Protein AF-A0A132GWN3-F1 (afdb_monomer)

Foldseek 3Di:
DDDDDDPVDPVCCCQVVVKDFDDKDFPDDDPPDTDIDTPDIFHQWEKEKEWAAAQVPLHTFFFQKKKKFWADPDPGGQADQAAAEAEDEPPDDRDRGDRDGDDDDSHIYMYGYPGTHRIDIDTGHFDPDKIKMKMWGQGPVRWIWIDIDIDGGGTRHYHYHYHHHTHTD

Sequence (169 aa):
ISLAGQDGTLGTLATKYHYVYGKAYVTSVTDNTADATMEKMKSLLTVCKFSFVDKTTGNAIAIRSLTIGYGGSGSDADTYPQEATVAVSPSTPMADIHATGATGGSKVLTVSLTAAQGAVYVALLPTNGQRTFRFTVTDDSGNTYSGTAKATLTEGDYVVATGLKLTKN

pLDDT: mean 72.55, std 19.52, range [33.97, 98.12]

Structure (mmCIF, N/CA/C/O backbone):
data_AF-A0A132GWN3-F1
#
_entry.id   AF-A0A132GWN3-F1
#
loop_
_atom_site.group_PDB
_atom_site.id
_atom_site.type_symbol
_atom_site.label_atom_id
_atom_site.label_alt_id
_atom_site.label_comp_id
_atom_site.label_asym_id
_atom_site.label_entity_id
_atom_site.label_seq_id
_atom_site.pdbx_PDB_ins_code
_atom_site.Cartn_x
_atom_site.Cartn_y
_atom_site.Cartn_z
_atom_site.occupancy
_atom_site.B_iso_or_equiv
_atom_site.auth_seq_id
_atom_site.auth_comp_id
_atom_site.auth_asym_id
_atom_site.auth_atom_id
_atom_site.pdbx_PDB_model_num
ATOM 1 N N . ILE A 1 1 ? 19.210 -4.465 -35.849 1.00 38.78 1 ILE A N 1
ATOM 2 C CA . ILE A 1 1 ? 17.740 -4.652 -35.835 1.00 38.78 1 ILE A CA 1
ATOM 3 C C . ILE A 1 1 ? 17.165 -3.755 -34.743 1.00 38.78 1 ILE A C 1
ATOM 5 O O . ILE A 1 1 ? 17.602 -3.864 -33.605 1.00 38.78 1 ILE A O 1
ATOM 9 N N . SER A 1 2 ? 16.287 -2.816 -35.105 1.00 41.19 2 SER A N 1
ATOM 10 C CA . SER A 1 2 ? 15.451 -2.088 -34.143 1.00 41.19 2 SER A CA 1
ATOM 11 C C . SER A 1 2 ? 14.150 -2.871 -34.024 1.00 41.19 2 SER A C 1
ATOM 13 O O . SER A 1 2 ? 13.435 -3.016 -35.014 1.00 41.19 2 SER A O 1
ATOM 15 N N . LEU A 1 3 ? 13.896 -3.456 -32.857 1.00 44.25 3 LEU A N 1
ATOM 16 C CA . LEU A 1 3 ? 12.661 -4.185 -32.579 1.00 44.25 3 LEU A CA 1
ATOM 17 C C . LEU A 1 3 ? 11.607 -3.158 -32.141 1.00 44.25 3 LEU A C 1
ATOM 19 O O . LEU A 1 3 ? 11.526 -2.820 -30.963 1.00 44.25 3 LEU A O 1
ATOM 23 N N . ALA A 1 4 ? 10.844 -2.614 -33.089 1.00 42.84 4 ALA A N 1
ATOM 24 C CA . ALA A 1 4 ? 9.736 -1.698 -32.818 1.00 42.84 4 ALA A CA 1
ATOM 25 C C . ALA A 1 4 ? 8.407 -2.310 -33.290 1.00 42.84 4 ALA A C 1
ATOM 27 O O . ALA A 1 4 ? 8.364 -2.933 -34.348 1.00 42.84 4 ALA A O 1
ATOM 28 N N . GLY A 1 5 ? 7.331 -2.106 -32.519 1.00 41.47 5 GLY A N 1
ATOM 29 C CA . GLY A 1 5 ? 5.960 -2.419 -32.951 1.00 41.47 5 GLY A CA 1
ATOM 30 C C . GLY A 1 5 ? 5.340 -3.732 -32.459 1.00 41.47 5 GLY A C 1
ATOM 31 O O . GLY A 1 5 ? 4.360 -4.166 -33.053 1.00 41.47 5 GLY A O 1
ATOM 32 N N . GLN A 1 6 ? 5.846 -4.363 -31.393 1.00 46.00 6 GLN A N 1
ATOM 33 C CA . GLN A 1 6 ? 5.096 -5.431 -30.713 1.00 46.00 6 GLN A CA 1
ATOM 34 C C . GLN A 1 6 ? 4.294 -4.862 -29.534 1.00 46.00 6 GLN A C 1
ATOM 36 O O . GLN A 1 6 ? 4.857 -4.249 -28.620 1.00 46.00 6 GLN A O 1
ATOM 41 N N . ASP A 1 7 ? 2.979 -5.069 -29.558 1.00 41.56 7 ASP A N 1
ATOM 42 C CA . ASP A 1 7 ? 2.107 -4.854 -28.402 1.00 41.56 7 ASP A CA 1
ATOM 43 C C . ASP A 1 7 ? 2.497 -5.871 -27.315 1.00 41.56 7 ASP A C 1
ATOM 45 O O . ASP A 1 7 ? 2.412 -7.080 -27.529 1.00 41.56 7 ASP A O 1
ATOM 49 N N . GLY A 1 8 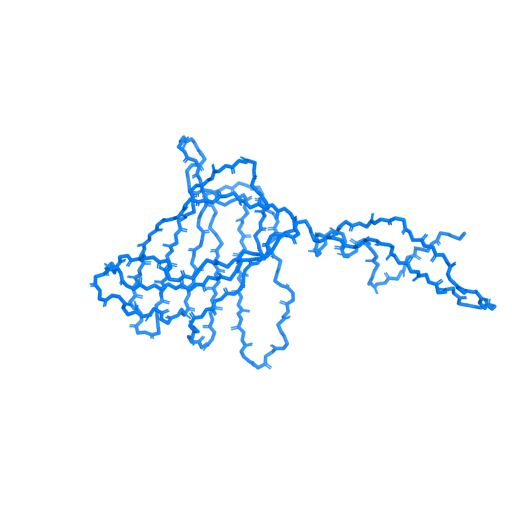? 3.025 -5.377 -26.186 1.00 51.03 8 GLY A N 1
ATOM 50 C CA . GLY A 1 8 ? 3.746 -6.175 -25.174 1.00 51.03 8 GLY A CA 1
ATOM 51 C C . GLY A 1 8 ? 5.237 -5.827 -25.005 1.00 51.03 8 GLY A C 1
ATOM 52 O O . GLY A 1 8 ? 5.997 -6.590 -24.415 1.00 51.03 8 GLY A O 1
ATOM 53 N N . THR A 1 9 ? 5.681 -4.684 -25.528 1.00 62.78 9 THR A N 1
ATOM 54 C CA . THR A 1 9 ? 7.088 -4.253 -25.570 1.00 62.78 9 THR A CA 1
ATOM 55 C C . THR A 1 9 ? 7.688 -3.959 -24.184 1.00 62.78 9 THR A C 1
ATOM 57 O O . THR A 1 9 ? 6.989 -3.597 -23.239 1.00 62.78 9 THR A O 1
ATOM 60 N N . LEU A 1 10 ? 9.027 -3.993 -24.085 1.00 58.53 10 LEU A N 1
ATOM 61 C CA . LEU A 1 10 ? 9.803 -3.468 -22.941 1.00 58.53 10 LEU A CA 1
ATOM 62 C C . LEU A 1 10 ? 9.360 -2.057 -22.520 1.00 58.53 10 LEU A C 1
ATOM 64 O O . LEU A 1 10 ? 9.446 -1.707 -21.348 1.00 58.53 10 LEU A O 1
ATOM 68 N N . GLY A 1 11 ? 8.851 -1.263 -23.468 1.00 57.78 11 GLY A N 1
ATOM 69 C CA . GLY A 1 11 ? 8.220 0.026 -23.204 1.00 57.78 11 GLY A CA 1
ATOM 70 C C . GLY A 1 11 ? 6.982 -0.091 -22.317 1.00 57.78 11 GLY A C 1
ATOM 71 O O . GLY A 1 11 ? 6.899 0.632 -21.336 1.00 57.78 11 GLY A O 1
ATOM 72 N N . THR A 1 12 ? 6.062 -1.022 -22.588 1.00 61.66 12 THR A N 1
ATOM 73 C CA . THR A 1 12 ? 4.896 -1.272 -21.726 1.00 61.66 12 THR A CA 1
ATOM 74 C C . THR A 1 12 ? 5.338 -1.697 -20.332 1.00 61.66 12 THR A C 1
ATOM 76 O O . THR A 1 12 ? 4.838 -1.171 -19.344 1.00 61.66 12 THR A O 1
ATOM 79 N N . LEU A 1 13 ? 6.306 -2.606 -20.227 1.00 61.12 13 LEU A N 1
ATOM 80 C CA . LEU A 1 13 ? 6.828 -3.030 -18.931 1.00 61.12 13 LEU A CA 1
ATOM 81 C C . LEU A 1 13 ? 7.570 -1.911 -18.169 1.00 61.12 13 LEU A C 1
ATOM 83 O O . LEU A 1 13 ? 7.453 -1.818 -16.949 1.00 61.12 13 LEU A O 1
ATOM 87 N N . ALA A 1 14 ? 8.244 -1.001 -18.871 1.00 57.81 14 ALA A N 1
ATOM 88 C CA . ALA A 1 14 ? 8.874 0.168 -18.264 1.00 57.81 14 ALA A CA 1
ATOM 89 C C . ALA A 1 14 ? 7.863 1.243 -17.832 1.00 57.81 14 ALA A C 1
ATOM 91 O O . ALA A 1 14 ? 7.984 1.798 -16.743 1.00 57.81 14 ALA A O 1
ATOM 92 N N . THR A 1 15 ? 6.867 1.549 -18.667 1.00 58.25 15 THR A N 1
ATOM 93 C CA . THR A 1 15 ? 5.951 2.679 -18.442 1.00 58.25 15 THR A CA 1
ATOM 94 C C . THR A 1 15 ? 4.704 2.307 -17.659 1.00 58.25 15 THR A C 1
ATOM 96 O O . THR A 1 15 ? 4.256 3.096 -16.836 1.00 58.25 15 THR A O 1
ATOM 99 N N . LYS A 1 16 ? 4.143 1.118 -17.897 1.00 58.50 16 LYS A N 1
ATOM 100 C CA . LYS A 1 16 ? 2.941 0.635 -17.213 1.00 58.50 16 LYS A CA 1
ATOM 101 C C . LYS A 1 16 ? 3.312 -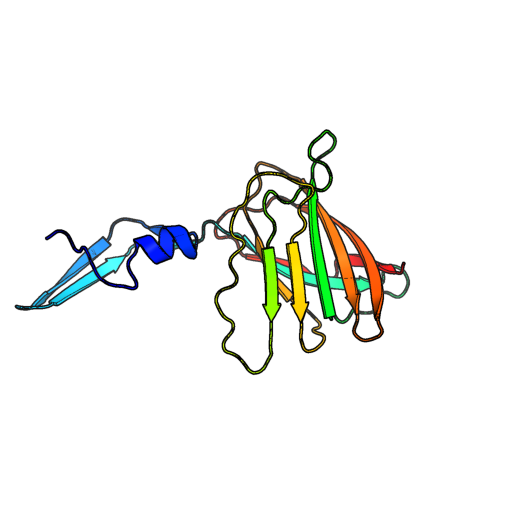0.109 -15.941 1.00 58.50 16 LYS A C 1
ATOM 103 O O . LYS A 1 16 ? 2.782 0.218 -14.892 1.00 58.50 16 LYS A O 1
ATOM 108 N N . TYR A 1 17 ? 4.263 -1.038 -16.033 1.00 59.12 17 TYR A N 1
ATOM 109 C CA . TYR A 1 17 ? 4.632 -1.933 -14.930 1.00 59.12 17 TYR A CA 1
ATOM 110 C C . TYR A 1 17 ? 5.817 -1.432 -14.087 1.00 59.12 17 TYR A C 1
ATOM 112 O O . TYR A 1 17 ? 6.208 -2.091 -13.126 1.00 59.12 17 TYR A O 1
ATOM 120 N N . HIS A 1 18 ? 6.363 -0.253 -14.409 1.00 62.94 18 HIS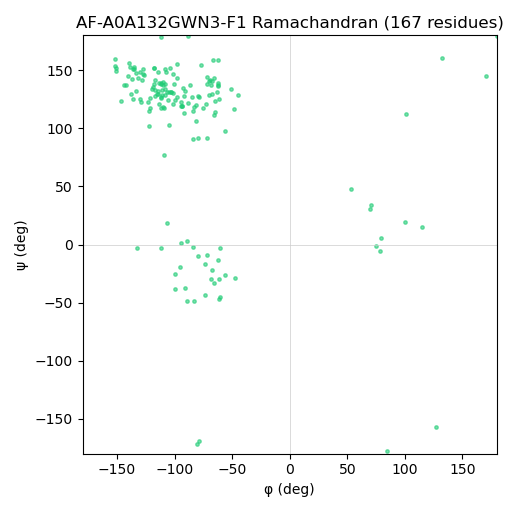 A N 1
ATOM 121 C CA . HIS A 1 18 ? 7.464 0.390 -13.688 1.00 62.94 18 HIS A CA 1
ATOM 122 C C . HIS A 1 18 ? 8.692 -0.517 -13.501 1.00 62.94 18 HIS A C 1
ATOM 124 O O . HIS A 1 18 ? 9.236 -0.609 -12.407 1.00 62.94 18 HIS A O 1
ATOM 130 N N . TYR A 1 19 ? 9.156 -1.190 -14.551 1.00 61.78 19 TYR A N 1
ATOM 131 C CA . TYR A 1 19 ? 10.401 -1.960 -14.513 1.00 61.78 19 TYR A CA 1
ATOM 132 C C . TYR A 1 19 ? 11.569 -1.215 -15.164 1.00 61.78 19 TYR A C 1
ATOM 134 O O . TYR A 1 19 ? 11.414 -0.520 -16.165 1.00 61.78 19 TYR A O 1
ATOM 142 N N . VAL A 1 20 ? 12.774 -1.426 -14.632 1.00 55.06 20 VAL A N 1
ATOM 143 C CA . VAL A 1 20 ? 14.030 -1.098 -15.317 1.00 55.06 20 VAL A CA 1
ATOM 144 C C . VAL A 1 20 ? 14.746 -2.350 -15.785 1.00 55.06 20 VAL A C 1
ATOM 146 O O . VAL A 1 20 ? 14.705 -3.411 -15.152 1.00 55.06 20 VAL A O 1
ATOM 149 N N . TYR A 1 21 ? 15.445 -2.175 -16.900 1.00 62.38 21 TYR A N 1
ATOM 150 C CA . TYR A 1 21 ? 16.098 -3.230 -17.649 1.00 62.38 21 TYR A CA 1
ATOM 151 C C . TYR A 1 21 ? 17.600 -3.007 -17.720 1.00 62.38 21 TYR A C 1
ATOM 153 O O . TYR A 1 21 ? 18.068 -1.901 -17.981 1.00 62.38 21 TYR A O 1
ATOM 161 N N . GLY A 1 22 ? 18.350 -4.081 -17.495 1.00 58.03 22 GLY A N 1
ATOM 162 C CA . GLY A 1 22 ? 19.768 -4.165 -17.808 1.00 58.03 22 GLY A CA 1
ATOM 163 C C . GLY A 1 22 ? 20.011 -4.465 -19.287 1.00 58.03 22 GLY A C 1
ATOM 164 O O . GLY A 1 22 ? 19.092 -4.487 -20.107 1.00 58.03 22 GLY A O 1
ATOM 165 N N . LYS A 1 23 ? 21.276 -4.726 -19.626 1.00 58.78 23 LYS A N 1
ATOM 166 C CA . LYS A 1 23 ? 21.653 -5.153 -20.976 1.00 58.78 23 LYS A CA 1
ATOM 167 C C . LYS A 1 23 ? 20.982 -6.491 -21.307 1.00 58.78 23 LYS A C 1
ATOM 169 O O . LYS A 1 23 ? 20.929 -7.395 -20.471 1.00 58.78 23 LYS A O 1
ATOM 174 N N . ALA A 1 24 ? 20.468 -6.591 -22.528 1.00 67.38 24 ALA A N 1
ATOM 175 C CA . ALA A 1 24 ? 19.985 -7.838 -23.099 1.00 67.38 24 ALA A CA 1
ATOM 176 C C . ALA A 1 24 ? 21.048 -8.404 -24.045 1.00 67.38 24 ALA A C 1
ATOM 178 O O . ALA A 1 24 ? 21.654 -7.657 -24.817 1.00 67.38 24 ALA A O 1
ATOM 179 N N . TYR A 1 25 ? 21.255 -9.715 -23.987 1.00 69.25 25 TYR A N 1
ATOM 180 C CA . TYR A 1 25 ? 22.176 -10.449 -24.847 1.00 69.25 25 TYR A CA 1
ATOM 181 C C . TYR A 1 25 ? 21.369 -11.385 -25.732 1.00 69.25 25 TYR A C 1
ATOM 183 O O . TYR A 1 25 ? 20.507 -12.104 -25.233 1.00 69.25 25 TYR A O 1
ATOM 191 N N . VAL A 1 26 ? 21.648 -11.379 -27.033 1.00 77.19 26 VAL A N 1
ATOM 192 C CA . VAL A 1 26 ? 21.059 -12.347 -27.962 1.00 77.19 26 VAL A CA 1
ATOM 193 C C . VAL A 1 26 ? 21.725 -13.696 -27.714 1.00 77.19 26 VAL A C 1
ATOM 195 O O . VAL A 1 26 ? 22.948 -13.805 -27.791 1.00 77.19 26 VAL A O 1
ATOM 198 N N . THR A 1 27 ? 20.931 -14.702 -27.369 1.00 80.06 27 THR A N 1
ATOM 199 C CA . THR A 1 27 ? 21.392 -16.050 -27.021 1.00 80.06 27 THR A CA 1
ATOM 200 C C . THR A 1 27 ? 21.257 -17.028 -28.180 1.00 80.06 27 THR A C 1
ATOM 202 O O . THR A 1 27 ? 22.021 -17.988 -28.249 1.00 80.06 27 THR A O 1
ATOM 205 N N . SER A 1 28 ? 20.334 -16.782 -29.112 1.00 81.25 28 SER A N 1
ATOM 206 C CA . SER A 1 28 ? 20.173 -17.580 -30.329 1.00 81.25 28 SER A CA 1
ATOM 207 C C . SER A 1 28 ? 19.604 -16.717 -31.461 1.00 81.25 28 SER A C 1
ATOM 209 O O . SER A 1 28 ? 18.905 -15.735 -31.206 1.00 81.25 28 SER A O 1
ATOM 211 N N . VAL A 1 29 ? 19.912 -17.066 -32.712 1.00 79.50 29 VAL A N 1
ATOM 212 C CA . VAL A 1 29 ? 19.298 -16.462 -33.903 1.00 79.50 29 VAL A CA 1
ATOM 213 C C . VAL A 1 29 ? 18.998 -17.568 -34.911 1.00 79.50 29 VAL A C 1
ATOM 215 O O . VAL A 1 29 ? 19.877 -18.366 -35.231 1.00 79.50 29 VAL A O 1
ATOM 218 N N . THR A 1 30 ? 17.769 -17.597 -35.416 1.00 83.50 30 THR A N 1
ATOM 219 C CA . THR A 1 30 ? 17.355 -18.333 -36.616 1.00 83.50 30 THR A CA 1
ATOM 220 C C . THR A 1 30 ? 16.993 -17.341 -37.726 1.00 83.50 30 THR A C 1
ATOM 222 O O . THR A 1 30 ? 17.019 -16.128 -37.513 1.00 83.50 30 THR A O 1
ATOM 225 N N . ASP A 1 31 ? 16.612 -17.839 -38.904 1.00 79.06 31 ASP A N 1
ATOM 226 C CA . ASP A 1 31 ? 16.280 -17.010 -40.072 1.00 79.06 31 ASP A CA 1
ATOM 227 C C . ASP A 1 31 ? 15.175 -15.968 -39.804 1.00 79.06 31 ASP A C 1
ATOM 229 O O . ASP A 1 31 ? 15.145 -14.916 -40.445 1.00 79.06 31 ASP A O 1
ATOM 233 N N . ASN A 1 32 ? 14.286 -16.217 -38.832 1.00 81.94 32 ASN A N 1
ATOM 234 C CA . ASN A 1 32 ? 13.164 -15.327 -38.516 1.00 81.94 32 ASN A CA 1
ATOM 235 C C . ASN A 1 32 ? 12.985 -15.014 -37.024 1.00 81.94 32 ASN A C 1
ATOM 237 O O . ASN A 1 32 ? 12.102 -14.225 -36.682 1.00 81.94 32 ASN A O 1
ATOM 241 N N . THR A 1 33 ? 13.789 -15.595 -36.132 1.00 71.19 33 THR A N 1
ATOM 242 C CA . THR A 1 33 ? 13.678 -15.359 -34.685 1.00 71.19 33 THR A CA 1
ATOM 243 C C . THR A 1 33 ? 15.035 -15.086 -34.056 1.00 71.19 33 THR A C 1
ATOM 245 O O . THR A 1 33 ? 16.053 -15.614 -34.487 1.00 71.19 33 THR A O 1
ATOM 248 N N . ALA A 1 34 ? 15.051 -14.260 -33.014 1.00 73.50 34 ALA A N 1
ATOM 249 C CA . ALA A 1 34 ? 16.211 -14.087 -32.154 1.00 73.50 34 ALA A CA 1
ATOM 250 C C . ALA A 1 34 ? 15.756 -14.231 -30.703 1.00 73.50 34 ALA A C 1
ATOM 252 O O . ALA A 1 34 ? 14.851 -13.514 -30.271 1.00 73.50 34 ALA A O 1
ATOM 253 N N . ASP A 1 35 ? 16.389 -15.138 -29.967 1.00 74.69 35 ASP A N 1
ATOM 254 C CA . ASP A 1 35 ? 16.191 -15.266 -28.530 1.00 74.69 35 ASP A CA 1
ATOM 255 C C . ASP A 1 35 ? 17.146 -14.317 -27.817 1.00 74.69 35 ASP A C 1
ATOM 257 O O . ASP A 1 35 ? 18.319 -14.205 -28.177 1.00 74.69 35 ASP A O 1
ATOM 261 N N . ALA A 1 36 ? 16.655 -13.629 -26.791 1.00 70.19 36 ALA A N 1
ATOM 262 C CA . ALA A 1 36 ? 17.478 -12.769 -25.960 1.00 70.19 36 ALA A CA 1
ATOM 263 C C . ALA A 1 36 ? 17.225 -13.041 -24.480 1.00 70.19 36 ALA A C 1
ATOM 265 O O . ALA A 1 36 ? 16.100 -13.286 -24.050 1.00 70.19 36 ALA A O 1
ATOM 266 N N . THR A 1 37 ? 18.285 -12.958 -23.684 1.00 67.94 37 THR A N 1
ATOM 267 C CA . THR A 1 37 ? 18.217 -13.018 -22.225 1.00 67.94 37 THR A CA 1
ATOM 268 C C . THR A 1 37 ? 18.579 -11.662 -21.641 1.00 67.94 37 THR A C 1
ATOM 270 O O . THR A 1 37 ? 19.511 -10.997 -22.094 1.00 67.94 37 THR A O 1
ATOM 273 N N . MET A 1 38 ? 17.828 -11.243 -20.625 1.00 69.62 38 MET A N 1
ATOM 274 C CA . MET A 1 38 ? 18.083 -10.010 -19.886 1.00 69.62 38 MET A CA 1
ATOM 275 C C . MET A 1 38 ? 18.804 -10.340 -18.584 1.00 69.62 38 MET A C 1
ATOM 277 O O . MET A 1 38 ? 18.287 -11.110 -17.781 1.00 69.62 38 MET A O 1
ATOM 281 N N . GLU A 1 39 ? 19.970 -9.736 -18.350 1.00 61.16 39 GLU A N 1
ATOM 282 C CA . GLU A 1 39 ? 20.741 -9.980 -17.118 1.00 61.16 39 GLU A CA 1
ATOM 283 C C . GLU A 1 39 ? 20.059 -9.420 -15.866 1.00 61.16 39 GLU A C 1
ATOM 285 O O . GLU A 1 39 ? 20.244 -9.932 -14.764 1.00 61.16 39 GLU A O 1
ATOM 290 N N . LYS A 1 40 ? 19.285 -8.340 -16.012 1.00 64.75 40 LYS A N 1
ATOM 291 C CA . LYS A 1 40 ? 18.619 -7.691 -14.884 1.00 64.75 40 LYS A CA 1
ATOM 292 C C . LYS A 1 40 ? 17.277 -7.117 -15.305 1.00 64.75 40 LYS A C 1
ATOM 294 O O . LYS A 1 40 ? 17.206 -6.272 -16.193 1.00 64.75 40 LYS A O 1
ATOM 299 N N . MET A 1 41 ? 16.231 -7.540 -14.613 1.00 68.69 41 MET A N 1
ATOM 300 C CA . MET A 1 41 ? 14.923 -6.899 -14.599 1.00 68.69 41 MET A CA 1
ATOM 301 C C . MET A 1 41 ? 14.638 -6.546 -13.139 1.00 68.69 41 MET A C 1
ATOM 303 O O . MET A 1 41 ? 14.756 -7.406 -12.267 1.00 68.69 41 MET A O 1
ATOM 307 N N . LYS A 1 42 ? 14.330 -5.282 -12.847 1.00 68.50 42 LYS A N 1
ATOM 308 C CA . LYS A 1 42 ? 14.045 -4.824 -11.480 1.00 68.50 42 LYS A CA 1
ATOM 309 C C . LYS A 1 42 ? 12.794 -3.956 -11.482 1.00 68.50 42 LYS A C 1
ATOM 311 O O . LYS A 1 42 ? 12.704 -3.041 -12.294 1.00 68.50 42 LYS A O 1
ATOM 316 N N . SER A 1 43 ? 11.862 -4.223 -10.570 1.00 72.81 43 SER A N 1
ATOM 317 C CA . SER A 1 43 ? 10.735 -3.320 -10.325 1.00 72.81 43 SER A CA 1
ATOM 318 C C . SER A 1 43 ? 11.236 -2.020 -9.689 1.00 72.81 43 SER A C 1
ATOM 320 O O . SER A 1 43 ? 12.083 -2.041 -8.795 1.00 72.81 43 SER A O 1
ATOM 322 N N . LEU A 1 44 ? 10.714 -0.888 -10.142 1.00 68.62 44 LEU A N 1
ATOM 323 C CA . LEU A 1 44 ? 10.871 0.422 -9.511 1.00 68.62 44 LEU A CA 1
ATOM 324 C C . LEU A 1 44 ? 9.852 0.637 -8.386 1.00 68.62 44 LEU A C 1
ATOM 326 O O . LEU A 1 44 ? 9.885 1.665 -7.723 1.00 68.62 44 LEU A O 1
ATOM 330 N N . LEU A 1 45 ? 8.949 -0.315 -8.148 1.00 77.81 45 LEU A N 1
ATOM 331 C CA . LEU A 1 45 ? 8.027 -0.302 -7.018 1.00 77.81 45 LEU A CA 1
ATOM 332 C C . LEU A 1 45 ? 8.558 -1.182 -5.887 1.00 77.81 45 LEU A C 1
ATOM 334 O O . LEU A 1 45 ? 9.310 -2.134 -6.105 1.00 77.81 45 LEU A O 1
ATOM 338 N N . THR A 1 46 ? 8.124 -0.879 -4.672 1.00 79.06 46 THR A N 1
ATOM 339 C CA . THR A 1 46 ? 8.280 -1.735 -3.498 1.00 79.06 46 THR A CA 1
ATOM 340 C C . THR A 1 46 ? 6.986 -2.509 -3.288 1.00 79.06 46 THR A C 1
ATOM 342 O O . THR A 1 46 ? 5.918 -1.909 -3.173 1.00 79.06 46 THR A O 1
ATOM 345 N N . VAL A 1 47 ? 7.045 -3.835 -3.190 1.00 84.06 47 VAL A N 1
ATOM 346 C CA . VAL A 1 47 ? 5.857 -4.638 -2.869 1.00 84.06 47 VAL A CA 1
ATOM 347 C C . VAL A 1 47 ? 5.741 -4.765 -1.358 1.00 84.06 47 VAL A C 1
ATOM 349 O O . VAL A 1 47 ? 6.638 -5.279 -0.701 1.00 84.06 47 VAL A O 1
ATOM 352 N N . CYS A 1 48 ? 4.626 -4.317 -0.794 1.00 86.69 48 CYS A N 1
ATOM 353 C CA . CYS A 1 48 ? 4.369 -4.366 0.639 1.00 86.69 48 CYS A CA 1
ATOM 354 C C . CYS A 1 48 ? 3.243 -5.352 0.948 1.00 86.69 48 CYS A C 1
ATOM 356 O O . CYS A 1 48 ? 2.146 -5.232 0.405 1.00 86.69 48 CYS A O 1
ATOM 358 N N . LYS A 1 49 ? 3.491 -6.295 1.858 1.00 91.25 49 LYS A N 1
ATOM 359 C CA . LYS A 1 49 ? 2.453 -7.119 2.484 1.00 91.25 49 LYS A CA 1
ATOM 360 C C . LYS A 1 49 ? 2.015 -6.465 3.789 1.00 91.25 49 LYS A C 1
ATOM 362 O O . LYS A 1 49 ? 2.824 -6.353 4.708 1.00 91.25 49 LYS A O 1
ATOM 367 N N . PHE A 1 50 ? 0.740 -6.111 3.896 1.00 94.06 50 PHE A N 1
ATOM 368 C CA . PHE A 1 50 ? 0.151 -5.525 5.096 1.00 94.06 50 PHE A CA 1
ATOM 369 C C . PHE A 1 50 ? -0.782 -6.504 5.802 1.00 94.06 50 PHE A C 1
ATOM 371 O O . PHE A 1 50 ? -1.644 -7.107 5.165 1.00 94.06 50 PHE A O 1
ATOM 378 N N . SER A 1 51 ? -0.646 -6.615 7.123 1.00 95.50 51 SER A N 1
ATOM 379 C CA . SER A 1 51 ? -1.702 -7.125 8.003 1.00 95.50 51 SER A CA 1
ATOM 380 C C . SER A 1 51 ? -1.813 -6.254 9.248 1.00 95.50 51 SER A C 1
ATOM 382 O O . SER A 1 51 ? -0.830 -5.652 9.691 1.00 95.50 51 SER A O 1
ATOM 384 N N . PHE A 1 52 ? -3.013 -6.192 9.817 1.00 98.12 52 PHE A N 1
ATOM 385 C CA . PHE A 1 52 ? -3.331 -5.274 10.903 1.00 98.12 52 PHE A CA 1
ATOM 386 C C . PHE A 1 52 ? -3.945 -6.012 12.086 1.00 98.12 52 PHE A C 1
ATOM 388 O O . PHE A 1 52 ? -4.605 -7.040 11.920 1.00 98.12 52 PHE A O 1
ATOM 395 N N . VAL A 1 53 ? -3.730 -5.470 13.279 1.00 98.06 53 VAL A N 1
ATOM 396 C CA . VAL A 1 53 ? -4.382 -5.916 14.511 1.00 98.06 53 VAL A CA 1
ATOM 397 C C . VAL A 1 53 ? -5.020 -4.727 15.213 1.00 98.06 53 VAL A C 1
ATOM 399 O O . VAL A 1 53 ? -4.493 -3.611 15.175 1.00 98.06 53 VAL A O 1
ATOM 402 N N . ASP A 1 54 ? -6.143 -4.965 15.875 1.00 97.62 54 ASP A N 1
ATOM 403 C CA . ASP A 1 54 ? -6.754 -3.993 16.771 1.00 97.62 54 ASP A CA 1
ATOM 404 C C . ASP A 1 54 ? -5.807 -3.760 17.955 1.00 97.62 54 ASP A C 1
ATOM 406 O O . ASP A 1 54 ? -5.392 -4.690 18.648 1.00 97.62 54 ASP A O 1
ATOM 410 N N . LYS A 1 55 ? -5.430 -2.502 18.179 1.00 96.94 55 LYS A N 1
ATOM 411 C CA . LYS A 1 55 ? -4.482 -2.095 19.218 1.00 96.94 55 LYS A CA 1
ATOM 412 C C . LYS A 1 55 ? -4.970 -2.431 20.628 1.00 96.94 55 LYS A C 1
ATOM 414 O O . LYS A 1 55 ? -4.133 -2.652 21.502 1.00 96.94 55 LYS A O 1
ATOM 419 N N . THR A 1 56 ? -6.281 -2.446 20.846 1.00 96.69 56 THR A N 1
ATOM 420 C CA . THR A 1 56 ? -6.902 -2.691 22.150 1.00 96.69 56 THR A CA 1
ATOM 421 C C . THR A 1 56 ? -7.011 -4.182 22.430 1.00 96.69 56 THR A C 1
ATOM 423 O O . THR A 1 56 ? -6.638 -4.633 23.508 1.00 96.69 56 THR A O 1
ATOM 426 N N . THR A 1 57 ? -7.515 -4.953 21.464 1.00 96.50 57 THR A N 1
ATOM 427 C CA . THR A 1 57 ? -7.816 -6.381 21.669 1.00 96.50 57 THR A CA 1
ATOM 428 C C . THR A 1 57 ? -6.696 -7.316 21.216 1.00 96.50 57 THR A C 1
ATOM 430 O O . THR A 1 57 ? -6.654 -8.466 21.637 1.00 96.50 57 THR A O 1
ATOM 433 N N . GLY A 1 58 ? -5.783 -6.848 20.361 1.00 95.94 58 GLY A N 1
ATOM 434 C CA . GLY A 1 58 ? -4.751 -7.667 19.721 1.00 95.94 58 GLY A CA 1
ATOM 435 C C . GLY A 1 58 ? -5.272 -8.565 18.594 1.00 95.94 58 GLY A C 1
ATOM 436 O O . GLY A 1 58 ? -4.479 -9.255 17.955 1.00 95.94 58 GLY A O 1
ATOM 437 N N . ASN A 1 59 ? -6.580 -8.550 18.326 1.00 96.38 59 ASN A N 1
ATOM 438 C CA . ASN A 1 59 ? -7.203 -9.394 17.313 1.00 96.38 59 ASN A CA 1
ATOM 439 C C . ASN A 1 59 ? -6.838 -8.933 15.901 1.00 96.38 59 ASN A C 1
ATOM 441 O O . ASN A 1 59 ? -6.748 -7.734 15.633 1.00 96.38 59 ASN A O 1
ATOM 445 N N . ALA A 1 60 ? -6.671 -9.887 14.984 1.00 96.75 60 ALA A N 1
ATOM 446 C CA . ALA A 1 60 ? -6.461 -9.591 13.573 1.00 96.75 60 ALA A CA 1
ATOM 447 C C . ALA A 1 60 ? -7.670 -8.852 12.981 1.00 96.75 60 ALA A C 1
ATOM 449 O O . ALA A 1 60 ? -8.817 -9.235 13.214 1.00 96.75 60 ALA A O 1
ATOM 450 N N . ILE A 1 61 ? -7.403 -7.815 12.190 1.00 97.38 61 ILE A N 1
ATOM 451 C CA . ILE A 1 61 ? -8.428 -7.069 11.460 1.00 97.38 61 ILE A CA 1
ATOM 452 C C . ILE A 1 61 ? -8.547 -7.685 10.065 1.00 97.38 61 ILE A C 1
ATOM 454 O O . ILE A 1 61 ? -7.579 -7.690 9.302 1.00 97.38 61 ILE A O 1
ATOM 458 N N . ALA A 1 62 ? -9.730 -8.199 9.726 1.00 95.19 62 ALA A N 1
ATOM 459 C CA . ALA A 1 62 ? -10.026 -8.680 8.381 1.00 95.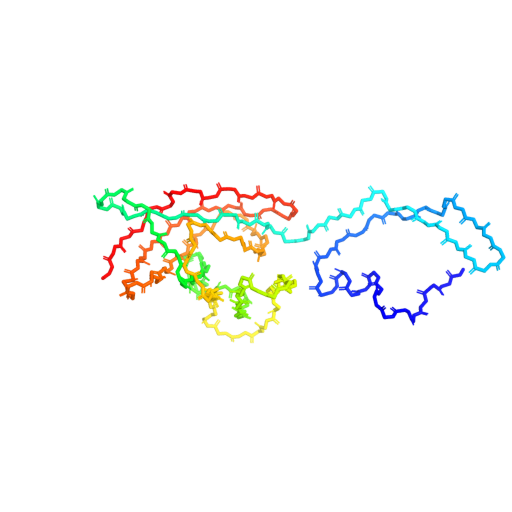19 62 ALA A CA 1
ATOM 460 C C . ALA A 1 62 ? -10.234 -7.480 7.448 1.00 95.19 62 ALA A C 1
ATOM 462 O O . ALA A 1 62 ? -11.141 -6.684 7.648 1.00 95.19 62 ALA A O 1
ATOM 463 N N . ILE A 1 63 ? -9.387 -7.328 6.437 1.00 94.19 63 ILE A N 1
ATOM 464 C CA . ILE A 1 63 ? -9.330 -6.144 5.578 1.00 94.19 63 ILE A CA 1
ATOM 465 C C . ILE A 1 63 ? -10.386 -6.284 4.484 1.00 94.19 63 ILE A C 1
ATOM 467 O O . ILE A 1 63 ? -10.260 -7.162 3.639 1.00 94.19 63 ILE A O 1
ATOM 471 N N . ARG A 1 64 ? -11.403 -5.420 4.470 1.00 91.56 64 ARG A N 1
ATOM 472 C CA . ARG A 1 64 ? -12.368 -5.280 3.364 1.00 91.56 64 ARG A CA 1
ATOM 473 C C . ARG A 1 64 ? -12.011 -4.094 2.464 1.00 91.56 64 ARG A C 1
ATOM 475 O O . ARG A 1 64 ? -12.118 -4.186 1.242 1.00 91.56 64 ARG A O 1
ATOM 482 N N . SER A 1 65 ? -11.541 -3.006 3.066 1.00 92.06 65 SER A N 1
ATOM 483 C CA . SER A 1 65 ? -10.955 -1.857 2.377 1.00 92.06 65 SER A CA 1
ATOM 484 C C . SER A 1 65 ? -9.709 -1.386 3.123 1.00 92.06 65 SER A C 1
ATOM 486 O O . SER A 1 65 ? -9.685 -1.415 4.353 1.00 92.06 65 SER A O 1
ATOM 488 N N . LEU A 1 66 ? -8.681 -0.958 2.394 1.00 91.62 66 LEU A N 1
ATOM 489 C CA . LEU A 1 66 ? -7.467 -0.350 2.927 1.00 91.62 66 LEU A CA 1
ATOM 490 C C . LEU A 1 66 ? -7.195 0.963 2.200 1.00 91.62 66 LEU A C 1
ATOM 492 O O . LEU A 1 66 ? -6.973 0.975 0.994 1.00 91.62 66 LEU A O 1
ATOM 496 N N . THR A 1 67 ? -7.118 2.048 2.956 1.00 89.38 67 THR A N 1
ATOM 497 C CA . THR A 1 67 ? -6.654 3.346 2.480 1.00 89.38 67 THR A CA 1
ATOM 498 C C . THR A 1 67 ? -5.263 3.626 3.033 1.00 89.38 67 THR A C 1
ATOM 500 O O . THR A 1 67 ? -5.031 3.480 4.235 1.00 89.38 67 THR A O 1
ATOM 503 N N . ILE A 1 68 ? -4.339 4.033 2.164 1.00 86.12 68 ILE A N 1
ATOM 504 C CA . ILE A 1 68 ? -2.956 4.372 2.498 1.00 86.12 68 ILE A CA 1
ATOM 505 C C . ILE A 1 68 ? -2.690 5.818 2.081 1.00 86.12 68 ILE A C 1
ATOM 507 O O . ILE A 1 68 ? -2.733 6.161 0.900 1.00 86.12 68 ILE A O 1
ATOM 511 N N . GLY A 1 69 ? -2.392 6.661 3.064 1.00 80.19 69 GLY A N 1
ATOM 512 C CA . GLY A 1 69 ? -1.888 8.015 2.864 1.00 80.19 69 GLY A CA 1
ATOM 513 C C . GLY A 1 69 ? -0.393 8.095 3.157 1.00 80.19 69 GLY A C 1
ATOM 514 O O . GLY A 1 69 ? 0.138 7.346 3.984 1.00 80.19 69 GLY A O 1
ATOM 515 N N . TYR A 1 70 ? 0.284 9.033 2.502 1.00 73.94 70 TYR A N 1
ATOM 516 C CA . TYR A 1 70 ? 1.684 9.356 2.756 1.00 73.94 70 TYR A CA 1
ATOM 517 C C . TYR A 1 70 ? 1.808 10.802 3.228 1.00 73.94 70 TYR A C 1
ATOM 519 O O . TYR A 1 70 ? 0.974 11.641 2.909 1.00 73.94 70 TYR A O 1
ATOM 527 N N . GLY A 1 71 ? 2.826 11.110 4.023 1.00 59.50 71 GLY A N 1
ATOM 528 C CA . GLY A 1 71 ? 3.187 12.501 4.253 1.00 59.50 71 GLY A CA 1
ATOM 529 C C . GLY A 1 71 ? 4.216 12.710 5.349 1.00 59.50 71 GLY A C 1
ATOM 530 O O . GLY A 1 71 ? 4.259 11.985 6.346 1.00 59.50 71 GLY A O 1
ATOM 531 N N . GLY A 1 72 ? 5.071 13.712 5.147 1.00 51.56 72 GLY A N 1
ATOM 532 C CA . GLY A 1 72 ? 5.956 14.232 6.189 1.00 51.56 72 GLY A CA 1
ATOM 533 C C . GLY A 1 72 ? 5.219 15.165 7.158 1.00 51.56 72 GLY A C 1
ATOM 534 O O . GLY A 1 72 ? 3.994 15.273 7.140 1.00 51.56 72 GLY A O 1
ATOM 535 N N . SER A 1 73 ? 5.977 15.864 7.999 1.00 46.09 73 SER A N 1
ATOM 536 C CA . SER A 1 73 ? 5.528 17.102 8.649 1.00 46.09 73 SER A CA 1
ATOM 537 C C . SER A 1 73 ? 5.661 18.267 7.658 1.00 46.09 73 SER A C 1
ATOM 539 O O . SER A 1 73 ? 6.744 18.438 7.102 1.00 46.09 73 SER A O 1
ATOM 541 N N . GLY A 1 74 ? 4.604 19.059 7.438 1.00 49.81 74 GLY A N 1
ATOM 542 C CA . GLY A 1 74 ? 4.610 20.215 6.522 1.00 49.81 74 GLY A CA 1
ATOM 543 C C . GLY A 1 74 ? 3.473 20.189 5.490 1.00 49.81 74 GLY A C 1
ATOM 544 O O . GLY A 1 74 ? 2.462 19.530 5.713 1.00 49.81 74 GLY A O 1
ATOM 545 N N . SER A 1 75 ? 3.646 20.892 4.363 1.00 46.34 75 SER A N 1
ATOM 546 C CA . SER A 1 75 ? 2.669 21.023 3.256 1.00 46.34 75 SER A CA 1
ATOM 547 C C . SER A 1 75 ? 2.312 19.713 2.546 1.00 46.34 75 SER A C 1
ATOM 549 O O . SER A 1 75 ? 1.340 19.668 1.799 1.00 46.34 75 SER A O 1
ATOM 551 N N . ASP A 1 76 ? 3.088 18.658 2.795 1.00 48.94 76 ASP A N 1
ATOM 552 C CA . ASP A 1 76 ? 2.978 17.357 2.132 1.00 48.94 76 ASP A CA 1
ATOM 553 C C . ASP A 1 76 ? 2.378 16.298 3.078 1.00 48.94 76 ASP A C 1
ATOM 555 O O . ASP A 1 76 ? 2.596 15.098 2.911 1.00 48.94 76 ASP A O 1
ATOM 559 N N . ALA A 1 77 ? 1.706 16.724 4.153 1.00 52.28 77 ALA A N 1
ATOM 560 C CA . ALA A 1 77 ? 0.938 15.828 5.006 1.00 52.28 77 ALA A CA 1
ATOM 561 C C . ALA A 1 77 ? -0.314 15.350 4.249 1.00 52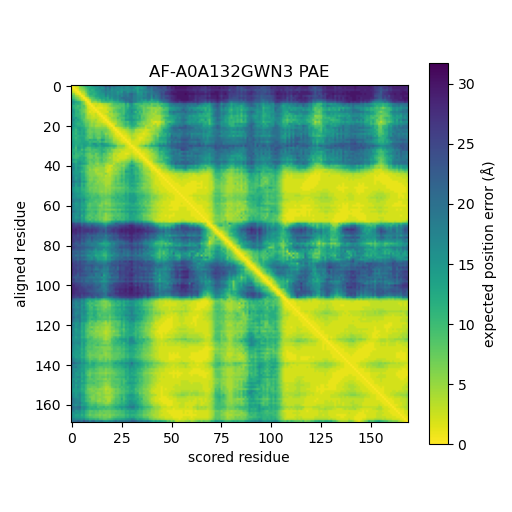.28 77 ALA A C 1
ATOM 563 O O . ALA A 1 77 ? -1.064 16.165 3.724 1.00 52.28 77 ALA A O 1
ATOM 564 N N . ASP A 1 78 ? -0.539 14.033 4.214 1.00 52.91 78 ASP A N 1
ATOM 565 C CA . ASP A 1 78 ? -1.734 13.399 3.625 1.00 52.91 78 ASP A CA 1
ATOM 566 C C . ASP A 1 78 ? -1.808 13.456 2.093 1.00 52.91 78 ASP A C 1
ATOM 568 O O . ASP A 1 78 ? -2.878 13.513 1.486 1.00 52.91 78 ASP A O 1
ATOM 572 N N . THR A 1 79 ? -0.645 13.382 1.453 1.00 53.25 79 THR A N 1
ATOM 573 C CA . THR A 1 79 ? -0.491 13.247 0.010 1.00 53.25 79 THR A CA 1
ATOM 574 C C . THR A 1 79 ? 0.310 11.982 -0.299 1.00 53.25 79 THR A C 1
ATOM 576 O O . THR A 1 79 ? 1.537 11.937 -0.209 1.00 53.25 79 THR A O 1
ATOM 579 N N . TYR A 1 80 ? -0.376 10.910 -0.706 1.00 56.59 80 TYR A N 1
ATOM 580 C CA . TYR A 1 80 ? 0.255 9.977 -1.636 1.00 56.59 80 TYR A CA 1
ATOM 581 C C . TYR A 1 80 ? 0.529 10.774 -2.916 1.00 56.59 80 TYR A C 1
ATOM 583 O O . TYR A 1 80 ? -0.321 11.572 -3.321 1.00 56.59 80 TYR A O 1
ATOM 591 N N . PRO A 1 81 ? 1.684 10.611 -3.577 1.00 53.19 81 PRO A N 1
ATOM 592 C CA . PRO A 1 81 ? 1.979 11.377 -4.787 1.00 53.19 81 PRO A CA 1
ATOM 593 C C . PRO A 1 81 ? 0.976 11.127 -5.936 1.00 53.19 81 PRO A C 1
ATOM 595 O O . PRO A 1 81 ? 1.131 11.727 -6.996 1.00 53.19 81 PRO A O 1
ATOM 598 N N . GLN A 1 82 ? -0.003 10.217 -5.771 1.00 58.88 82 GLN A N 1
ATOM 599 C CA . GLN A 1 82 ? -0.888 9.690 -6.815 1.00 58.88 82 GLN A CA 1
ATOM 600 C C . GLN A 1 82 ? -2.266 9.274 -6.245 1.00 58.88 82 GLN A C 1
ATOM 602 O O . GLN A 1 82 ? -2.361 8.832 -5.105 1.00 58.88 82 GLN A O 1
ATOM 607 N N . GLU A 1 83 ? -3.340 9.369 -7.033 1.00 47.62 83 GLU A N 1
ATOM 608 C CA . GLU A 1 83 ? -4.612 8.673 -6.754 1.00 47.62 83 GLU A CA 1
ATOM 609 C C . GLU A 1 83 ? -4.556 7.332 -7.478 1.00 47.62 83 GLU A C 1
ATOM 611 O O . GLU A 1 83 ? -4.307 7.295 -8.681 1.00 47.62 83 GLU A O 1
ATOM 616 N N . ALA A 1 84 ? -4.819 6.236 -6.777 1.00 48.16 84 ALA A N 1
ATOM 617 C CA . ALA A 1 84 ? -5.083 4.962 -7.425 1.00 48.16 84 ALA A CA 1
ATOM 618 C C . ALA A 1 84 ? -6.138 4.201 -6.625 1.00 48.16 84 ALA A C 1
ATOM 620 O O . ALA A 1 84 ? -6.125 4.197 -5.394 1.00 48.16 84 ALA A O 1
ATOM 621 N N . THR A 1 85 ? -7.080 3.593 -7.344 1.00 46.56 85 THR A N 1
ATOM 622 C CA . THR A 1 85 ? -8.078 2.693 -6.766 1.00 46.56 85 THR A CA 1
ATOM 623 C C . THR A 1 85 ? -7.826 1.303 -7.310 1.00 46.56 85 THR A C 1
ATOM 625 O O . THR A 1 85 ? -7.695 1.114 -8.518 1.00 46.56 85 THR A O 1
ATOM 628 N N . VAL A 1 86 ? -7.743 0.335 -6.409 1.00 54.66 86 VAL A N 1
ATOM 629 C CA . VAL A 1 86 ? -7.427 -1.051 -6.732 1.00 54.66 86 VAL A CA 1
ATOM 630 C C . VAL A 1 86 ? -8.559 -1.933 -6.233 1.00 54.66 86 VAL A C 1
ATOM 632 O O . VAL A 1 86 ? -8.768 -2.033 -5.027 1.00 54.66 86 VAL A O 1
ATOM 635 N N . ALA A 1 87 ? -9.276 -2.590 -7.144 1.00 49.19 87 ALA A N 1
ATOM 636 C CA . ALA A 1 87 ? -10.294 -3.576 -6.797 1.00 49.19 87 ALA A CA 1
ATOM 637 C C . ALA A 1 87 ? -9.733 -4.990 -6.991 1.00 49.19 87 ALA A C 1
ATOM 639 O O . ALA A 1 87 ? -9.335 -5.349 -8.098 1.00 49.19 87 ALA A O 1
ATOM 640 N N . VAL A 1 88 ? -9.701 -5.798 -5.929 1.00 50.28 88 VAL A N 1
ATOM 641 C CA . VAL A 1 88 ? -9.224 -7.190 -5.990 1.00 50.28 88 VAL A CA 1
ATOM 642 C C . VAL A 1 88 ? -10.414 -8.134 -5.824 1.00 50.28 88 VAL A C 1
ATOM 644 O O . VAL A 1 88 ? -11.080 -8.125 -4.786 1.00 50.28 88 VAL A O 1
ATOM 647 N N . SER A 1 89 ? -10.682 -8.947 -6.851 1.00 45.91 89 SER A N 1
ATOM 648 C CA . SER A 1 89 ? -11.706 -9.998 -6.830 1.00 45.91 89 SER A CA 1
ATOM 649 C C . SER A 1 89 ? -11.058 -11.392 -6.795 1.00 45.91 89 SER A C 1
ATOM 651 O O . SER A 1 89 ? -10.090 -11.614 -7.520 1.00 45.91 89 SER A O 1
ATOM 653 N N . PRO A 1 90 ? -11.566 -12.350 -5.991 1.00 41.66 90 PRO A N 1
ATOM 654 C CA . PRO A 1 90 ? -11.004 -13.692 -5.851 1.00 41.66 90 PRO A CA 1
ATOM 655 C C . PRO A 1 90 ? -11.235 -14.583 -7.081 1.00 41.66 90 PRO A C 1
ATOM 657 O O . PRO A 1 90 ? -10.677 -15.673 -7.142 1.00 41.66 90 PRO A O 1
ATOM 660 N N . SER A 1 91 ? -12.057 -14.149 -8.046 1.00 37.47 91 SER A N 1
ATOM 661 C CA . SER A 1 91 ? -12.433 -14.921 -9.242 1.00 37.47 91 SER A CA 1
ATOM 662 C C . SER A 1 91 ? -11.880 -14.368 -10.558 1.00 37.47 91 SER A C 1
ATOM 664 O O . SER A 1 91 ? -12.083 -14.970 -11.610 1.00 37.47 91 SER A O 1
ATOM 666 N N . THR A 1 92 ? -11.176 -13.239 -10.523 1.00 35.38 92 THR A N 1
ATOM 667 C CA . THR A 1 92 ? -10.492 -12.675 -11.693 1.00 35.38 92 THR A CA 1
ATOM 668 C C . THR A 1 92 ? -8.989 -12.822 -11.495 1.00 35.38 92 THR A C 1
ATOM 670 O O . THR A 1 92 ? -8.527 -12.529 -10.389 1.00 35.38 92 THR A O 1
ATOM 673 N N . PRO A 1 93 ? -8.213 -13.227 -12.522 1.00 37.84 93 PRO A N 1
ATOM 674 C CA . PRO A 1 93 ? -6.759 -13.101 -12.486 1.00 37.84 93 PRO A CA 1
ATOM 675 C C . PRO A 1 93 ? -6.414 -11.712 -11.958 1.00 37.84 93 PRO A C 1
ATOM 677 O O . PRO A 1 93 ? -7.018 -10.738 -12.411 1.00 37.84 93 PRO A O 1
ATOM 680 N N . MET A 1 94 ? -5.541 -11.633 -10.951 1.00 39.22 94 MET A N 1
ATOM 681 C CA . MET A 1 94 ? -5.124 -10.363 -10.363 1.00 39.22 94 MET A CA 1
ATOM 682 C C . MET A 1 94 ? -4.562 -9.499 -11.494 1.00 39.22 94 MET A C 1
ATOM 684 O O . MET A 1 94 ? -3.438 -9.717 -11.929 1.00 39.22 94 MET A O 1
ATOM 688 N N . ALA A 1 95 ? -5.374 -8.590 -12.035 1.00 33.97 95 ALA A N 1
ATOM 689 C CA . ALA A 1 95 ? -4.913 -7.658 -13.045 1.00 33.97 95 ALA A CA 1
ATOM 690 C C . ALA A 1 95 ? -3.838 -6.803 -12.384 1.00 33.97 95 ALA A C 1
ATOM 692 O O . ALA A 1 95 ? -4.031 -6.339 -11.259 1.00 33.97 95 ALA A O 1
ATOM 693 N N . ASP A 1 96 ? -2.703 -6.659 -13.057 1.00 38.03 96 ASP A N 1
ATOM 694 C CA . ASP A 1 96 ? -1.537 -5.979 -12.522 1.00 38.03 96 ASP A CA 1
ATOM 695 C C . ASP A 1 96 ? -1.913 -4.622 -11.921 1.00 38.03 96 ASP A C 1
ATOM 697 O O . ASP A 1 96 ? -2.442 -3.716 -12.579 1.00 38.03 96 ASP A O 1
ATOM 701 N N . ILE A 1 97 ? -1.690 -4.533 -10.616 1.00 41.62 97 ILE A N 1
ATOM 702 C CA . ILE A 1 97 ? -2.098 -3.408 -9.796 1.00 41.62 97 ILE A CA 1
ATOM 703 C C . ILE A 1 97 ? -1.049 -2.314 -9.968 1.00 41.62 97 ILE A C 1
ATOM 705 O O . ILE A 1 97 ? 0.049 -2.405 -9.419 1.00 41.62 97 ILE A O 1
ATOM 709 N N . HIS A 1 98 ? -1.402 -1.266 -10.708 1.00 40.41 98 HIS A N 1
ATOM 710 C CA . HIS A 1 98 ? -0.538 -0.110 -10.918 1.00 40.41 98 HIS A CA 1
ATOM 711 C C . HIS A 1 98 ? -1.083 1.105 -10.185 1.00 40.41 98 HIS A C 1
ATOM 713 O O . HIS A 1 98 ? -2.157 1.611 -10.513 1.00 40.41 98 HIS A O 1
ATOM 719 N N . ALA A 1 99 ? -0.306 1.631 -9.240 1.00 42.09 99 ALA A N 1
ATOM 720 C CA . ALA A 1 99 ? -0.422 3.040 -8.902 1.00 42.09 99 ALA A CA 1
ATOM 721 C C . ALA A 1 99 ? 0.029 3.838 -10.136 1.00 42.09 99 ALA A C 1
ATOM 723 O O . ALA A 1 99 ? 1.190 3.749 -10.534 1.00 42.09 99 ALA A O 1
ATOM 724 N N . THR A 1 100 ? -0.901 4.530 -10.797 1.00 36.91 100 THR A N 1
ATOM 725 C CA . THR A 1 100 ? -0.588 5.393 -11.944 1.00 36.91 100 THR A CA 1
ATOM 726 C C . THR A 1 100 ? -0.606 6.843 -11.472 1.00 36.91 100 THR A C 1
ATOM 728 O O . THR A 1 100 ? -1.537 7.262 -10.788 1.00 36.91 100 THR A O 1
ATOM 731 N N . GLY A 1 101 ? 0.430 7.613 -11.812 1.00 36.50 101 GLY A N 1
ATOM 732 C CA . GLY A 1 101 ? 0.592 8.980 -11.319 1.00 36.50 101 GLY A CA 1
ATOM 733 C C . GLY A 1 101 ? -0.399 9.985 -11.888 1.00 36.50 101 GLY A C 1
ATOM 734 O O . GLY A 1 101 ? -0.689 9.972 -13.079 1.00 36.50 101 GLY A O 1
ATOM 735 N N . ALA A 1 102 ? -0.871 10.899 -11.035 1.00 40.31 102 ALA A N 1
ATOM 736 C CA . ALA A 1 102 ? -1.622 12.083 -11.441 1.00 40.31 102 ALA A CA 1
ATOM 737 C C . ALA A 1 102 ? -1.226 13.284 -10.570 1.00 40.31 102 ALA A C 1
ATOM 739 O O . ALA A 1 102 ? -1.100 13.168 -9.352 1.00 40.31 102 ALA A O 1
ATOM 740 N N . THR A 1 103 ? -1.051 14.446 -11.193 1.00 40.09 103 THR A N 1
ATOM 741 C CA . THR A 1 103 ? -0.705 15.716 -10.545 1.00 40.09 103 THR A CA 1
ATOM 742 C C . THR A 1 103 ? -1.931 16.374 -9.887 1.00 40.09 103 THR A C 1
ATOM 744 O O . THR A 1 103 ? -2.934 16.612 -10.552 1.00 40.09 103 THR A O 1
ATOM 747 N N . GLY A 1 104 ? -1.825 16.716 -8.592 1.00 41.41 104 GLY A N 1
ATOM 748 C CA . GLY A 1 104 ? -2.686 17.685 -7.881 1.00 41.41 104 GLY A CA 1
ATOM 749 C C . GLY A 1 104 ? -3.807 17.113 -6.991 1.00 41.41 104 GLY A C 1
ATOM 750 O O . GLY A 1 104 ? -4.778 16.579 -7.510 1.00 41.41 104 GLY A O 1
ATOM 751 N N . GLY A 1 105 ? -3.709 17.287 -5.661 1.00 50.56 105 GLY A N 1
ATOM 752 C CA . GLY A 1 105 ? -4.754 16.979 -4.656 1.00 50.56 105 GLY A CA 1
ATOM 753 C C . GLY A 1 105 ? -4.247 16.179 -3.439 1.00 50.56 105 GLY A C 1
ATOM 754 O O . GLY A 1 105 ? -3.189 15.559 -3.515 1.00 50.56 105 GLY A O 1
ATOM 755 N N . SER A 1 106 ? -4.982 16.181 -2.315 1.00 53.44 106 SER A N 1
ATOM 756 C CA . SER A 1 106 ? -4.763 15.252 -1.185 1.00 53.44 106 SER A CA 1
ATOM 757 C C . SER A 1 106 ? -5.233 13.866 -1.615 1.00 53.44 106 SER A C 1
ATOM 759 O O . SER A 1 106 ? -6.420 13.554 -1.577 1.00 53.44 106 SER A O 1
ATOM 761 N N . LYS A 1 107 ? -4.300 13.084 -2.156 1.00 65.62 107 LYS A N 1
ATOM 762 C CA . LYS A 1 107 ? -4.588 11.814 -2.820 1.00 65.62 107 LYS A CA 1
ATOM 763 C C . LYS A 1 107 ? -4.165 10.664 -1.918 1.00 65.62 107 LYS A C 1
ATOM 765 O O . LYS A 1 107 ? -3.024 10.614 -1.472 1.00 65.62 107 LYS A O 1
ATOM 770 N N . VAL A 1 108 ? -5.085 9.755 -1.620 1.00 72.69 108 VAL A N 1
ATOM 771 C CA . VAL A 1 108 ? -4.817 8.502 -0.902 1.00 72.69 108 VAL A CA 1
ATOM 772 C C . VAL A 1 108 ? -4.926 7.330 -1.875 1.00 72.69 108 VAL A C 1
ATOM 774 O O . VAL A 1 108 ? -5.668 7.391 -2.854 1.00 72.69 108 VAL A O 1
ATOM 777 N N . LEU A 1 109 ? -4.187 6.255 -1.613 1.00 78.19 109 LEU A N 1
ATOM 778 C CA . LEU A 1 109 ? -4.357 4.982 -2.308 1.00 78.19 109 LEU A CA 1
ATOM 779 C C . LEU A 1 109 ? -5.471 4.194 -1.625 1.00 78.19 109 LEU A C 1
ATOM 781 O O . LEU A 1 109 ? -5.376 3.958 -0.424 1.00 78.19 109 LEU A O 1
ATOM 785 N N . THR A 1 110 ? -6.476 3.741 -2.372 1.00 82.00 110 THR A N 1
ATOM 786 C CA . THR A 1 110 ? -7.553 2.897 -1.838 1.00 82.00 110 THR A CA 1
ATOM 787 C C . THR A 1 110 ? -7.545 1.524 -2.497 1.00 82.00 110 THR A C 1
ATOM 789 O O . THR A 1 110 ? -7.564 1.389 -3.719 1.00 82.00 110 THR A O 1
ATOM 792 N N . VAL A 1 111 ? -7.543 0.488 -1.667 1.00 83.12 111 VAL A N 1
ATOM 793 C CA . VAL A 1 111 ? -7.639 -0.917 -2.053 1.00 83.12 111 VAL A CA 1
ATOM 794 C C . VAL A 1 111 ? -8.963 -1.455 -1.531 1.00 83.12 111 VAL A C 1
ATOM 796 O O . VAL A 1 111 ? -9.199 -1.439 -0.328 1.00 83.12 111 VAL A O 1
ATOM 799 N N . SER A 1 112 ? -9.820 -1.951 -2.414 1.00 84.69 112 SER A N 1
ATOM 800 C CA . SER A 1 112 ? -11.119 -2.528 -2.067 1.00 84.69 112 SER A CA 1
ATOM 801 C C . SER A 1 112 ? -11.161 -4.002 -2.447 1.00 84.69 112 SER A C 1
ATOM 803 O O . SER A 1 112 ? -10.782 -4.387 -3.554 1.00 84.69 112 SER A O 1
ATOM 805 N N . LEU A 1 113 ? -11.627 -4.839 -1.523 1.00 80.75 113 LEU A N 1
ATOM 806 C CA . LEU A 1 113 ? -11.687 -6.285 -1.699 1.00 80.75 113 LEU A CA 1
ATOM 807 C C . LEU A 1 113 ? -13.142 -6.746 -1.789 1.00 80.75 113 LEU A C 1
ATOM 809 O O . LEU A 1 113 ? -14.010 -6.306 -1.030 1.00 80.75 113 LEU A O 1
ATOM 813 N N . THR A 1 114 ? -13.427 -7.683 -2.690 1.00 81.00 114 THR A N 1
ATOM 814 C CA . THR A 1 114 ? -14.770 -8.286 -2.782 1.00 81.00 114 THR A CA 1
ATOM 815 C C . THR A 1 114 ? -15.013 -9.375 -1.730 1.00 81.00 114 THR A C 1
ATOM 817 O O . THR A 1 114 ? -16.165 -9.744 -1.497 1.00 81.00 114 THR A O 1
ATOM 820 N N . ALA A 1 115 ? -13.971 -9.802 -1.014 1.00 81.31 115 ALA A N 1
ATOM 821 C CA . ALA A 1 115 ? -14.039 -10.589 0.215 1.00 81.31 115 ALA A CA 1
ATOM 822 C C . ALA A 1 115 ? -12.966 -10.102 1.197 1.00 81.31 115 ALA A C 1
ATOM 824 O O . ALA A 1 115 ? -11.880 -9.713 0.764 1.00 81.31 115 ALA A O 1
ATOM 825 N N . ALA A 1 116 ? -13.255 -10.114 2.499 1.00 87.06 116 ALA A N 1
ATOM 826 C CA . ALA A 1 116 ? -12.286 -9.671 3.494 1.00 87.06 116 ALA A CA 1
ATOM 827 C C . ALA A 1 116 ? -11.077 -10.621 3.575 1.00 87.06 116 ALA A C 1
ATOM 829 O O . ALA A 1 116 ? -11.228 -11.839 3.492 1.00 87.06 116 ALA A O 1
ATOM 830 N N . GLN A 1 117 ? -9.876 -10.062 3.744 1.00 89.56 117 GLN A N 1
ATOM 831 C CA . GLN A 1 117 ? -8.616 -10.812 3.758 1.00 89.56 117 GLN A CA 1
ATOM 832 C C . GLN A 1 117 ? -7.794 -10.508 5.013 1.00 89.56 117 GLN A C 1
ATOM 834 O O . GLN A 1 117 ? -7.758 -9.377 5.487 1.00 89.56 117 GLN A O 1
ATOM 839 N N . GLY A 1 118 ? -7.065 -11.498 5.534 1.00 88.00 118 GLY A N 1
ATOM 840 C CA . GLY A 1 118 ? -6.159 -11.290 6.676 1.00 88.00 118 GLY A CA 1
ATOM 841 C C . GLY A 1 118 ? -4.876 -10.520 6.329 1.00 88.00 118 GLY A C 1
ATOM 842 O O . GLY A 1 118 ? -4.186 -10.025 7.220 1.00 88.00 118 GLY A O 1
ATOM 843 N N . ALA A 1 119 ? -4.536 -10.428 5.041 1.00 89.81 119 ALA A N 1
ATOM 844 C CA . ALA A 1 119 ? -3.425 -9.629 4.545 1.00 89.81 119 ALA A CA 1
ATOM 845 C C . ALA A 1 119 ? -3.687 -9.153 3.113 1.00 89.81 119 ALA A C 1
ATOM 847 O O . ALA A 1 119 ? -4.373 -9.826 2.346 1.00 89.81 119 ALA A O 1
ATOM 848 N N . VAL A 1 120 ? -3.084 -8.026 2.742 1.00 88.31 120 VAL A N 1
ATOM 849 C CA . VAL A 1 120 ? -3.132 -7.476 1.380 1.00 88.31 120 VAL A CA 1
ATOM 850 C C . VAL A 1 120 ? -1.734 -7.140 0.886 1.00 88.31 120 VAL A C 1
ATOM 852 O O . VAL A 1 120 ? -0.859 -6.778 1.671 1.00 88.31 120 VAL A O 1
ATOM 855 N N . TYR A 1 121 ? -1.530 -7.266 -0.421 1.00 85.94 121 TYR A N 1
ATOM 856 C CA . TYR A 1 121 ? -0.274 -6.958 -1.092 1.00 85.94 121 TYR A CA 1
ATOM 857 C C . TYR A 1 121 ? -0.475 -5.720 -1.950 1.00 85.94 121 TYR A C 1
ATOM 859 O O . TYR A 1 121 ? -1.425 -5.655 -2.728 1.00 85.94 121 TYR A O 1
ATOM 867 N N . VAL A 1 122 ? 0.401 -4.737 -1.791 1.00 82.88 122 VAL A N 1
ATOM 868 C CA . VAL A 1 122 ? 0.281 -3.446 -2.462 1.00 82.88 122 VAL A CA 1
ATOM 869 C C . VAL A 1 122 ? 1.644 -3.036 -2.992 1.00 82.88 122 VAL A C 1
ATOM 871 O O . VAL A 1 122 ? 2.614 -2.985 -2.237 1.00 82.88 122 VAL A O 1
ATOM 874 N N . ALA A 1 123 ? 1.723 -2.741 -4.286 1.00 79.00 123 ALA A N 1
ATOM 875 C CA . ALA A 1 123 ? 2.904 -2.135 -4.878 1.00 79.00 123 ALA A CA 1
ATOM 876 C C . ALA A 1 123 ? 2.872 -0.623 -4.613 1.00 79.00 123 ALA A C 1
ATOM 878 O O . ALA A 1 123 ? 1.925 0.064 -4.993 1.00 79.00 123 ALA A O 1
ATOM 879 N N . LEU A 1 124 ? 3.890 -0.120 -3.921 1.00 78.81 124 LEU A N 1
ATOM 880 C CA . LEU A 1 124 ? 4.021 1.275 -3.524 1.00 78.81 124 LEU A CA 1
ATOM 881 C C .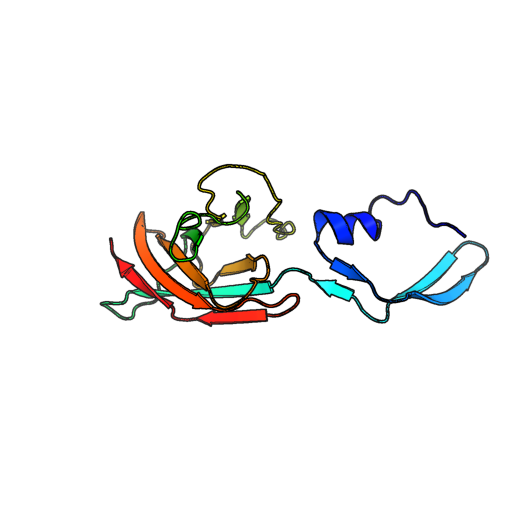 LEU A 1 124 ? 5.261 1.895 -4.161 1.00 78.81 124 LEU A C 1
ATOM 883 O O . LEU A 1 124 ? 6.256 1.215 -4.407 1.00 78.81 124 LEU A O 1
ATOM 887 N N . LEU A 1 125 ? 5.218 3.204 -4.391 1.00 75.25 125 LEU A N 1
ATOM 888 C CA . LEU A 1 125 ? 6.395 3.947 -4.820 1.00 75.25 125 LEU A CA 1
ATOM 889 C C . LEU A 1 125 ? 7.467 3.968 -3.720 1.00 75.25 125 LEU A C 1
ATOM 891 O O . LEU A 1 125 ? 7.131 4.093 -2.536 1.00 75.25 125 LEU A O 1
ATOM 895 N N . PRO A 1 126 ? 8.749 3.902 -4.106 1.00 75.00 126 PRO A N 1
ATOM 896 C CA . PRO A 1 126 ? 9.864 4.085 -3.194 1.00 75.00 126 PRO A CA 1
ATOM 897 C C . PRO A 1 126 ? 9.843 5.496 -2.599 1.00 75.00 126 PRO A C 1
ATOM 899 O O . PRO A 1 126 ? 9.274 6.440 -3.152 1.00 75.00 126 PRO A O 1
ATOM 902 N N . THR A 1 127 ? 10.503 5.657 -1.460 1.00 72.38 127 THR A N 1
ATOM 903 C CA . THR A 1 127 ? 10.497 6.903 -0.695 1.00 72.38 127 THR A CA 1
ATOM 904 C C . THR A 1 127 ? 11.894 7.486 -0.593 1.00 72.38 127 THR A C 1
ATOM 906 O O . THR A 1 127 ? 12.842 6.777 -0.259 1.00 72.38 127 THR A O 1
ATOM 909 N N . ASN A 1 128 ? 12.025 8.802 -0.754 1.00 65.88 128 ASN A N 1
ATOM 910 C CA . ASN A 1 128 ? 13.266 9.494 -0.418 1.00 65.88 128 ASN A CA 1
ATOM 911 C C . ASN A 1 128 ? 13.326 9.728 1.105 1.00 65.88 128 ASN A C 1
ATOM 913 O O . ASN A 1 128 ? 12.759 10.705 1.611 1.00 65.88 128 ASN A O 1
ATOM 917 N N . GLY A 1 129 ? 13.937 8.778 1.820 1.00 70.94 129 GLY A N 1
ATOM 918 C CA . GLY A 1 129 ? 14.077 8.771 3.280 1.00 70.94 129 GLY A CA 1
ATOM 919 C C . GLY A 1 129 ? 12.875 8.195 4.038 1.00 70.94 129 GLY A C 1
ATOM 920 O O . GLY A 1 129 ? 11.905 7.743 3.436 1.00 70.94 129 GLY A O 1
ATOM 921 N N . GLN A 1 130 ? 12.952 8.215 5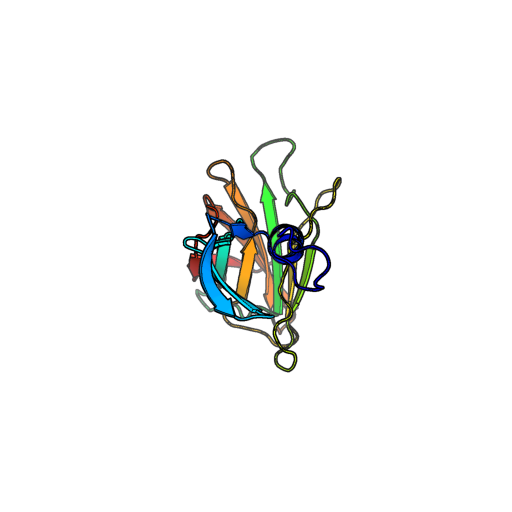.373 1.00 83.81 130 GLN A N 1
ATOM 922 C CA . GLN A 1 130 ? 11.899 7.687 6.248 1.00 83.81 130 GLN A CA 1
ATOM 923 C C . GLN A 1 130 ? 10.661 8.584 6.248 1.00 83.81 130 GLN A C 1
ATOM 925 O O . GLN A 1 130 ? 10.754 9.812 6.307 1.00 83.81 130 GLN A O 1
ATOM 930 N N . ARG A 1 131 ? 9.483 7.960 6.202 1.00 79.50 131 ARG A N 1
ATOM 931 C CA . ARG A 1 131 ? 8.196 8.638 6.027 1.00 79.50 131 ARG A CA 1
ATOM 932 C C . ARG A 1 131 ? 7.127 8.028 6.903 1.00 79.50 131 ARG A C 1
ATOM 934 O O . ARG A 1 131 ? 7.235 6.866 7.281 1.00 79.50 131 ARG A O 1
ATOM 941 N N . THR A 1 132 ? 6.100 8.816 7.215 1.00 85.56 132 THR A N 1
ATOM 942 C CA . THR A 1 132 ? 4.938 8.339 7.968 1.00 85.56 132 THR A CA 1
ATOM 943 C C . THR A 1 132 ? 3.847 7.918 6.992 1.00 85.56 132 THR A C 1
ATOM 945 O O . THR A 1 132 ? 3.353 8.726 6.208 1.00 85.56 132 THR A O 1
ATOM 948 N N . PHE A 1 133 ? 3.479 6.647 7.062 1.00 87.62 133 PHE A N 1
ATOM 949 C CA . PHE A 1 133 ? 2.338 6.055 6.387 1.00 87.62 133 PHE A CA 1
ATOM 950 C C . PHE A 1 133 ? 1.144 6.109 7.325 1.00 87.62 133 PHE A C 1
ATOM 952 O O . PHE A 1 133 ? 1.272 5.781 8.507 1.00 87.62 133 PHE A O 1
ATOM 959 N N . ARG A 1 134 ? -0.007 6.519 6.802 1.00 88.62 134 ARG A N 1
ATOM 960 C CA . ARG A 1 134 ? -1.281 6.498 7.520 1.00 88.62 134 ARG A CA 1
ATOM 961 C C . ARG A 1 134 ? -2.175 5.452 6.884 1.00 88.62 134 ARG A C 1
ATOM 963 O O . ARG A 1 134 ? -2.288 5.406 5.663 1.00 88.62 134 ARG A O 1
ATOM 970 N N . PHE A 1 135 ? -2.788 4.625 7.714 1.00 92.88 135 PHE A N 1
ATOM 971 C CA . PHE A 1 135 ? -3.636 3.527 7.288 1.00 92.88 135 PHE A CA 1
ATOM 972 C C . PHE A 1 135 ? -5.033 3.729 7.847 1.00 92.88 135 PHE A C 1
ATOM 974 O O . PHE A 1 135 ? -5.180 3.988 9.043 1.00 92.88 135 PHE A O 1
ATOM 981 N N . THR A 1 136 ? -6.031 3.541 6.992 1.00 93.81 136 THR A N 1
ATOM 982 C CA . THR A 1 136 ? -7.424 3.363 7.399 1.00 93.81 136 THR A CA 1
ATOM 983 C C . THR A 1 136 ? -7.906 2.036 6.841 1.00 93.81 136 THR A C 1
ATOM 985 O O . THR A 1 136 ? -7.831 1.817 5.636 1.00 93.81 136 THR A O 1
ATOM 988 N N . VAL A 1 137 ? -8.378 1.143 7.702 1.00 96.12 137 VAL A N 1
ATOM 989 C CA . VAL A 1 137 ? -8.908 -0.166 7.315 1.00 96.12 137 VAL A CA 1
ATOM 990 C C . VAL A 1 137 ? -10.381 -0.219 7.664 1.00 96.12 137 VAL A C 1
ATOM 992 O O . VAL A 1 137 ? -10.743 0.062 8.801 1.00 96.12 137 VAL A O 1
ATOM 995 N N . THR A 1 138 ? -11.215 -0.615 6.712 1.00 96.38 138 THR A N 1
ATOM 996 C CA . THR A 1 138 ? -12.598 -1.015 6.988 1.00 96.38 138 THR A CA 1
ATOM 997 C C . THR A 1 138 ? -12.667 -2.533 6.945 1.00 96.38 138 THR A C 1
ATOM 999 O O . THR A 1 138 ? -12.133 -3.135 6.008 1.00 96.38 138 THR A O 1
ATOM 1002 N N . ASP A 1 139 ? -13.272 -3.148 7.959 1.00 95.25 139 ASP A N 1
ATOM 1003 C CA . ASP A 1 139 ? -13.486 -4.594 8.012 1.00 95.25 139 ASP A CA 1
ATOM 1004 C C . ASP A 1 139 ? -14.804 -5.026 7.357 1.00 95.25 139 ASP A C 1
ATOM 1006 O O . ASP A 1 139 ? -15.564 -4.212 6.830 1.00 95.25 139 ASP A O 1
ATOM 1010 N N . ASP A 1 140 ? -15.072 -6.331 7.359 1.00 90.31 140 ASP A N 1
ATOM 1011 C CA . ASP A 1 140 ? -16.274 -6.892 6.735 1.00 90.31 140 ASP A CA 1
ATOM 1012 C C . ASP A 1 140 ? -17.582 -6.507 7.434 1.00 90.31 140 ASP A C 1
ATOM 1014 O O . ASP A 1 140 ? -18.655 -6.538 6.839 1.00 90.31 140 ASP A O 1
ATOM 1018 N N . SER A 1 141 ? -17.488 -6.136 8.709 1.00 93.25 141 SER A N 1
ATOM 1019 C CA . SER A 1 141 ? -18.614 -5.682 9.522 1.00 93.25 141 SER A CA 1
ATOM 1020 C C . SER A 1 141 ? -18.829 -4.168 9.418 1.00 93.25 141 SER A C 1
ATOM 1022 O O . SER A 1 141 ? -19.693 -3.626 10.102 1.00 93.25 141 SER A O 1
ATOM 1024 N N . GLY A 1 142 ? -18.043 -3.475 8.587 1.00 93.06 142 GLY A N 1
ATOM 1025 C CA . GLY A 1 142 ? -18.090 -2.024 8.428 1.00 93.06 142 GLY A CA 1
ATOM 1026 C C . GLY A 1 142 ? -17.378 -1.247 9.539 1.00 93.06 142 GLY A C 1
ATOM 1027 O O . GLY A 1 142 ? -17.429 -0.017 9.543 1.00 93.06 142 GLY A O 1
ATOM 1028 N N . ASN A 1 143 ? -16.688 -1.917 10.469 1.00 96.50 143 ASN A N 1
ATOM 1029 C CA . ASN A 1 143 ? -15.882 -1.221 11.468 1.00 96.50 143 ASN A CA 1
ATOM 1030 C C . ASN A 1 143 ? -14.680 -0.571 10.791 1.00 96.50 143 ASN A C 1
ATOM 1032 O O . ASN A 1 143 ? -14.054 -1.166 9.914 1.00 96.50 143 ASN A O 1
ATOM 1036 N N . THR A 1 144 ? -14.317 0.626 11.245 1.00 97.56 144 THR A N 1
ATOM 1037 C CA . THR A 1 144 ? -13.158 1.350 10.722 1.00 97.56 144 THR A CA 1
ATOM 1038 C C . THR A 1 144 ? -12.049 1.406 11.762 1.00 97.56 144 THR A C 1
ATOM 1040 O O . THR A 1 144 ? -12.298 1.613 12.945 1.00 97.56 144 THR A O 1
ATOM 1043 N N . TYR A 1 145 ? -10.813 1.235 11.311 1.00 98.06 145 TYR A N 1
ATOM 1044 C CA . TYR A 1 145 ? -9.607 1.258 12.123 1.00 98.06 145 TYR A CA 1
ATOM 1045 C C . TYR A 1 145 ? -8.604 2.226 11.512 1.00 98.06 145 TYR A C 1
ATOM 1047 O O . TYR A 1 145 ? -8.457 2.257 10.292 1.00 98.06 145 TYR A O 1
ATOM 1055 N N . SER A 1 146 ? -7.879 2.985 12.330 1.00 96.56 146 SER A N 1
ATOM 1056 C CA . SER A 1 146 ? -6.874 3.933 11.847 1.00 96.56 146 SER A CA 1
ATOM 1057 C C . SER A 1 146 ? -5.567 3.888 12.636 1.00 96.56 146 SER A C 1
ATOM 1059 O O . SER A 1 146 ? -5.526 3.527 13.814 1.00 96.56 146 SER A O 1
ATOM 1061 N N . GLY A 1 147 ? -4.459 4.225 11.981 1.00 93.69 147 GLY A N 1
ATOM 1062 C CA . GLY A 1 147 ? -3.142 4.223 12.611 1.00 93.69 147 GLY A CA 1
ATOM 1063 C C . GLY A 1 147 ? -2.028 4.637 11.664 1.00 93.69 147 GLY A C 1
ATOM 1064 O O . GLY A 1 147 ? -2.261 4.944 10.495 1.00 93.69 147 GLY A O 1
ATOM 1065 N N . THR A 1 148 ? -0.799 4.669 12.178 1.00 92.38 148 THR A N 1
ATOM 1066 C CA . THR A 1 148 ? 0.370 5.109 11.413 1.00 92.38 148 THR A CA 1
ATOM 1067 C C . THR A 1 148 ? 1.569 4.187 11.608 1.00 92.38 148 THR A C 1
ATOM 1069 O O . THR A 1 148 ? 1.714 3.543 12.647 1.00 92.38 148 THR A O 1
ATOM 1072 N N . ALA A 1 149 ? 2.447 4.130 10.607 1.00 91.56 149 ALA A N 1
ATOM 1073 C CA . ALA A 1 149 ? 3.750 3.476 10.702 1.00 91.56 149 ALA A CA 1
ATOM 1074 C C . ALA A 1 149 ? 4.815 4.316 9.999 1.00 91.56 149 ALA A C 1
ATOM 1076 O O . ALA A 1 149 ? 4.514 5.048 9.059 1.00 91.56 149 ALA A O 1
ATOM 1077 N N . LYS A 1 150 ? 6.070 4.207 10.438 1.00 89.44 150 LYS A N 1
ATOM 1078 C CA . LYS A 1 150 ? 7.198 4.862 9.772 1.00 89.44 150 LYS A CA 1
ATOM 1079 C C . LYS A 1 150 ? 8.014 3.843 8.993 1.00 89.44 150 LYS A C 1
ATOM 1081 O O . LYS A 1 150 ? 8.376 2.813 9.553 1.00 89.44 150 LYS A O 1
ATOM 1086 N N . ALA A 1 151 ? 8.322 4.138 7.736 1.00 87.62 151 ALA A N 1
ATOM 1087 C CA . ALA A 1 151 ? 9.142 3.271 6.897 1.00 87.62 151 ALA A CA 1
ATOM 1088 C C . ALA A 1 151 ? 9.904 4.069 5.834 1.00 87.62 151 ALA A C 1
ATOM 1090 O O . ALA A 1 151 ? 9.525 5.190 5.494 1.00 87.62 151 ALA A O 1
ATOM 1091 N N . THR A 1 152 ? 10.965 3.459 5.315 1.00 83.62 152 THR A N 1
ATOM 1092 C CA . THR A 1 152 ? 11.612 3.841 4.057 1.00 83.62 152 THR A CA 1
ATOM 1093 C C . THR A 1 152 ? 11.351 2.701 3.078 1.00 83.62 152 THR A C 1
ATOM 1095 O O . THR A 1 152 ? 11.629 1.552 3.414 1.00 83.62 152 THR A O 1
ATOM 1098 N N . LEU A 1 153 ? 10.798 2.995 1.905 1.00 82.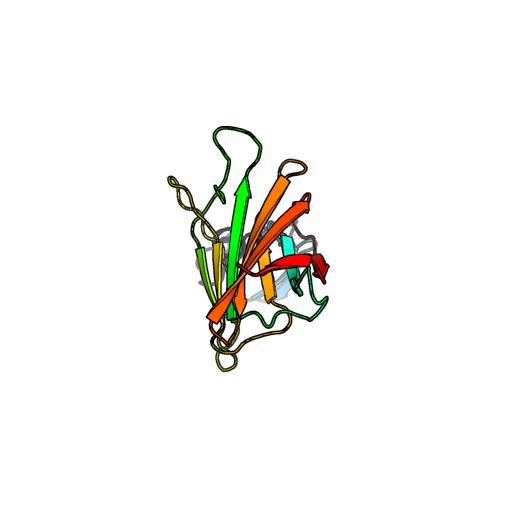25 153 LEU A N 1
ATOM 1099 C CA . LEU A 1 153 ? 10.576 2.019 0.840 1.00 82.25 153 LEU A CA 1
ATOM 1100 C C . LEU A 1 153 ? 11.654 2.174 -0.233 1.00 82.25 153 LEU A C 1
ATOM 1102 O O . LEU A 1 153 ? 11.899 3.287 -0.705 1.00 82.25 153 LEU A O 1
ATOM 1106 N N . THR A 1 154 ? 12.272 1.063 -0.623 1.00 81.50 154 THR A N 1
ATOM 1107 C CA . THR A 1 154 ? 13.315 1.017 -1.653 1.00 81.50 154 THR A CA 1
ATOM 1108 C C . THR A 1 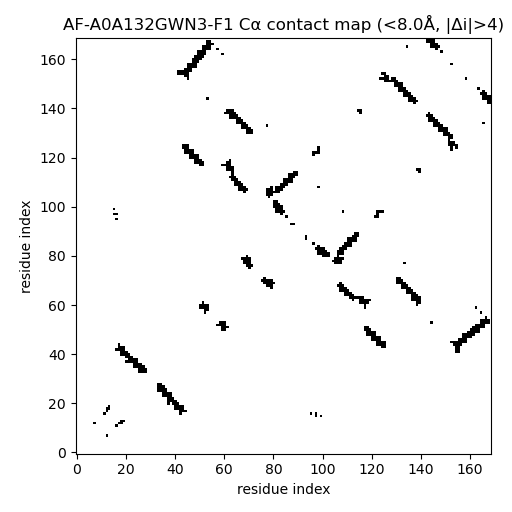154 ? 12.806 0.248 -2.864 1.00 81.50 154 THR A C 1
ATOM 1110 O O . THR A 1 154 ? 12.136 -0.777 -2.739 1.00 81.50 154 THR A O 1
ATOM 1113 N N . GLU A 1 155 ? 13.123 0.740 -4.055 1.00 76.56 155 GLU A N 1
ATOM 1114 C CA . GLU A 1 155 ? 12.761 0.103 -5.322 1.00 76.56 155 GLU A CA 1
ATOM 1115 C C . GLU A 1 155 ? 13.151 -1.376 -5.358 1.00 76.56 155 GLU A C 1
ATOM 1117 O O . GLU A 1 155 ? 14.304 -1.716 -5.074 1.00 76.56 155 GLU A O 1
ATOM 1122 N N . GLY A 1 156 ? 12.235 -2.230 -5.811 1.00 72.12 156 GLY A N 1
ATOM 1123 C CA . GLY A 1 156 ? 12.464 -3.658 -6.014 1.00 72.12 156 GLY A CA 1
ATOM 1124 C C . GLY A 1 156 ? 12.422 -4.491 -4.737 1.00 72.12 156 GLY A C 1
ATOM 1125 O O . GLY A 1 156 ? 12.483 -5.716 -4.830 1.00 72.12 156 GLY A O 1
ATOM 1126 N N . ASP A 1 157 ? 12.292 -3.858 -3.570 1.00 83.25 157 ASP A N 1
ATOM 1127 C CA . ASP A 1 157 ? 12.198 -4.571 -2.305 1.00 83.25 157 ASP A CA 1
ATOM 1128 C C . ASP A 1 157 ? 10.806 -5.171 -2.097 1.00 83.25 157 ASP A C 1
ATOM 1130 O O . ASP A 1 157 ? 9.780 -4.679 -2.583 1.00 83.25 157 ASP A O 1
ATOM 1134 N N . TYR A 1 158 ? 10.789 -6.228 -1.289 1.00 85.50 158 TYR A N 1
ATOM 1135 C CA . TYR A 1 158 ? 9.584 -6.810 -0.728 1.00 85.50 158 TYR A CA 1
ATOM 1136 C C . TYR A 1 158 ? 9.564 -6.581 0.786 1.00 85.50 158 TYR A C 1
ATOM 1138 O O . TYR A 1 158 ? 10.431 -7.066 1.514 1.00 85.50 158 TYR A O 1
ATOM 1146 N N . VAL A 1 159 ? 8.568 -5.838 1.264 1.00 89.00 159 VAL A N 1
ATOM 1147 C CA . VAL A 1 159 ? 8.425 -5.438 2.667 1.00 89.00 159 VAL A CA 1
ATOM 1148 C C . VAL A 1 159 ? 7.274 -6.204 3.310 1.00 89.00 159 VAL A C 1
ATOM 1150 O O . VAL A 1 159 ? 6.149 -6.203 2.812 1.00 89.00 159 VAL A O 1
ATOM 1153 N N . VAL A 1 160 ? 7.536 -6.825 4.460 1.00 91.44 160 VAL A N 1
ATOM 1154 C CA . VAL A 1 160 ? 6.523 -7.528 5.258 1.00 91.44 160 VAL A CA 1
ATOM 1155 C C . VAL A 1 160 ? 6.176 -6.685 6.482 1.00 91.44 160 VAL A C 1
ATOM 1157 O O . VAL A 1 160 ? 6.927 -6.642 7.451 1.00 91.44 160 VAL A O 1
ATOM 1160 N N . ALA A 1 161 ? 5.026 -6.015 6.439 1.00 91.81 161 ALA A N 1
ATOM 1161 C CA . ALA A 1 161 ? 4.502 -5.172 7.509 1.00 91.81 161 ALA A CA 1
ATOM 1162 C C . ALA A 1 161 ? 3.287 -5.850 8.162 1.00 91.81 161 ALA A C 1
ATOM 1164 O O . ALA A 1 161 ? 2.130 -5.524 7.892 1.00 91.81 161 ALA A O 1
ATOM 1165 N N . THR A 1 162 ? 3.558 -6.848 9.001 1.00 92.06 162 THR A N 1
ATOM 1166 C CA . THR A 1 162 ? 2.521 -7.656 9.654 1.00 92.06 162 THR A CA 1
ATOM 1167 C C . THR A 1 162 ? 2.220 -7.187 11.068 1.00 92.06 162 THR A C 1
ATOM 1169 O O . THR A 1 162 ? 3.131 -6.839 11.816 1.00 92.06 162 THR A O 1
ATOM 1172 N N . GLY A 1 163 ? 0.950 -7.254 11.462 1.00 92.81 163 GLY A N 1
ATOM 1173 C CA . GLY A 1 163 ? 0.519 -6.922 12.820 1.00 92.81 163 GLY A CA 1
ATOM 1174 C C . GLY A 1 163 ? 0.629 -5.433 13.148 1.00 92.81 163 GLY A C 1
ATOM 1175 O O . GLY A 1 163 ? 0.865 -5.070 14.302 1.00 92.81 163 GLY A O 1
ATOM 1176 N N . LEU A 1 164 ? 0.475 -4.563 12.144 1.00 96.50 164 LEU A N 1
ATOM 1177 C CA . LEU A 1 164 ? 0.409 -3.122 12.367 1.00 96.50 164 LEU A CA 1
ATOM 1178 C C . LEU A 1 164 ? -0.797 -2.800 13.257 1.00 96.50 164 LEU A C 1
ATOM 1180 O O . LEU A 1 164 ? -1.926 -3.194 12.968 1.00 96.50 164 LEU A O 1
ATOM 1184 N N . LYS A 1 165 ? -0.547 -2.099 14.362 1.00 97.56 165 LYS A N 1
ATOM 1185 C CA . LYS A 1 165 ? -1.564 -1.822 15.381 1.00 97.56 165 LYS A CA 1
ATOM 1186 C C . LYS A 1 165 ? -2.398 -0.612 14.979 1.00 97.56 165 LYS A C 1
ATOM 1188 O O . LYS A 1 165 ? -1.857 0.492 14.899 1.00 97.56 165 LYS A O 1
ATOM 1193 N N . LEU A 1 166 ? -3.697 -0.811 14.787 1.00 97.81 166 LEU A N 1
ATOM 1194 C CA . LEU A 1 166 ? -4.653 0.251 14.473 1.00 97.81 166 LEU A CA 1
ATOM 1195 C C . LEU A 1 166 ? -5.661 0.425 15.612 1.00 97.81 166 LEU A C 1
ATOM 1197 O O . LEU A 1 166 ? -6.021 -0.534 16.289 1.00 97.81 166 LEU A O 1
ATOM 1201 N N . THR A 1 167 ? -6.132 1.647 15.818 1.00 97.88 167 THR A N 1
ATOM 1202 C CA . THR A 1 167 ? -7.192 1.963 16.779 1.00 97.88 167 THR A CA 1
ATOM 1203 C C . THR A 1 167 ? -8.539 1.880 16.073 1.00 97.88 167 THR A C 1
ATOM 1205 O O . THR A 1 167 ? -8.683 2.439 14.989 1.00 97.88 167 THR A O 1
ATOM 1208 N N . LYS A 1 168 ? -9.515 1.193 16.671 1.00 96.19 168 LYS A N 1
ATOM 1209 C CA . LYS A 1 168 ? -10.900 1.198 16.187 1.00 96.19 168 LYS A CA 1
ATOM 1210 C C . LYS A 1 168 ? -11.510 2.594 16.378 1.00 96.19 168 LYS A C 1
ATOM 1212 O O . LYS A 1 168 ? -11.385 3.150 17.469 1.00 96.19 168 LYS A O 1
ATOM 1217 N N . ASN A 1 169 ? -12.113 3.135 15.323 1.00 91.56 169 ASN A N 1
ATOM 1218 C CA . ASN A 1 169 ? -12.793 4.433 15.303 1.00 91.56 169 ASN A CA 1
ATOM 1219 C C . ASN A 1 169 ? -14.273 4.298 15.671 1.00 91.56 169 ASN A C 1
ATOM 1221 O O . ASN A 1 169 ? -14.859 3.231 15.367 1.00 91.56 169 ASN A O 1
#

Mean predicted aligned error: 10.9 Å

Solvent-accessible surface area (backbone atoms only — not comparable to full-atom values): 9522 Å² total; per-residue (Å²): 137,85,94,76,88,61,94,85,35,73,62,49,43,34,71,65,64,35,36,49,74,51,68,69,45,78,77,45,75,59,101,87,49,70,46,67,48,64,82,37,77,42,43,51,35,17,38,35,38,40,24,36,16,33,61,86,78,65,46,75,44,41,38,21,29,41,35,40,30,27,27,57,90,66,98,49,48,52,32,23,86,26,53,33,78,43,80,51,50,98,87,50,82,82,70,85,75,59,73,51,81,50,89,86,68,81,18,46,32,38,39,40,40,80,60,60,33,69,58,49,77,44,61,37,76,46,43,95,53,77,38,41,38,36,40,38,36,29,29,79,86,68,50,40,28,38,39,69,51,77,49,64,41,49,57,51,41,77,43,82,47,68,64,46,56,19,45,77,108

Secondary structure (DSSP, 8-state):
------TT-HHHHHHTS-EEE--EEEEEE-SS-EEEEES-EEESSEEEEEEEEETTT-PEEPEEEEEEEEE-SSTTTT--SS-EEEEE-TTS-----------SS---EEEEEEEEES-EEEEE---SS-EEEEEEEE-TTS-EEEEEEEE---TT-EEEEEEEEEEE-

Radius of gyration: 19.29 Å; Cα contacts (8 Å, |Δi|>4): 382; chains: 1; bounding box: 41×39×62 Å

Nearest PDB structures (foldseek):
  4q1z-assembly1_A  TM=4.150E-01  e=3.494E-01  Bacteroides thetaiotaomicron VPI-5482
  6gvl-assembly1_A  TM=4.246E-01  e=5.824E+00  Homo sapiens
  7y8i-assembly5_E  TM=4.086E-01  e=7.232E+00  Chelicerata